Protein AF-A0A2S9FTD3-F1 (afdb_monomer_lite)

Foldseek 3Di:
DVVVVVVVVLCVVDVDPDDPLVSCCVPPNDPRSVVVVVVVVVVVVVVLLVVLVVVQCVVCVVVVPHFCFDQDPNDTDGPSSVVSSVVVD

Sequence (89 aa):
GLAALCYAEFASTVPVAGSAYTFSYATFGEFVAWIIGWDLILEFAVAAAVVAKGWSSYLGTVFGFAGGITEVFGQQVDWGALIIIAFVT

Radius of gyration: 18.8 Å; chains: 1; bounding box: 45×26×47 Å

Secondary structure (DSSP, 8-state):
-HHHHHHHHHHHHS-S---HHHHHHHHH-HHHHHHHHHHHHHHHHHHHHHHHHHHHHHHHHHHT---SEEEETTEEEEHHHHHHHHHH-

pLDDT: mean 83.6, std 7.82, range [58.44, 94.31]

Structure (mmCIF, N/CA/C/O backbone):
data_AF-A0A2S9FTD3-F1
#
_entry.id   AF-A0A2S9FTD3-F1
#
loop_
_atom_site.group_PDB
_atom_site.id
_atom_site.type_symbol
_atom_site.label_atom_id
_atom_site.label_alt_id
_atom_site.label_comp_id
_atom_site.label_asym_id
_atom_site.label_entity_id
_atom_site.label_seq_id
_atom_site.pdbx_PDB_ins_code
_atom_site.Cartn_x
_atom_site.Cartn_y
_atom_site.Cartn_z
_atom_site.occupancy
_atom_site.B_iso_or_equiv
_atom_site.auth_seq_id
_atom_site.auth_comp_id
_atom_site.auth_asym_id
_atom_site.auth_atom_id
_atom_site.pdbx_PDB_model_num
ATOM 1 N N . GLY A 1 1 ? 3.172 4.693 15.876 1.00 67.94 1 GLY A N 1
ATOM 2 C CA . GLY A 1 1 ? 3.213 4.363 17.314 1.00 67.94 1 GLY A CA 1
ATOM 3 C C . GLY A 1 1 ? 1.811 4.258 17.869 1.00 67.94 1 GLY A C 1
ATOM 4 O O . GLY A 1 1 ? 1.257 3.172 17.856 1.00 67.94 1 GLY A O 1
ATOM 5 N N . LEU A 1 2 ? 1.211 5.383 18.264 1.00 86.31 2 LEU A N 1
ATOM 6 C CA . LEU A 1 2 ? -0.134 5.412 18.855 1.00 86.31 2 LEU A CA 1
ATOM 7 C C . LEU A 1 2 ? -1.220 4.822 17.931 1.00 86.31 2 LEU A C 1
ATOM 9 O O . LEU A 1 2 ? -1.988 3.977 18.364 1.00 86.31 2 LEU A O 1
ATOM 13 N N . ALA A 1 3 ? -1.202 5.165 16.636 1.00 82.62 3 ALA A N 1
ATOM 14 C CA . ALA A 1 3 ? -2.139 4.613 15.650 1.00 82.62 3 ALA A CA 1
ATOM 15 C C . ALA A 1 3 ? -2.060 3.079 15.520 1.00 82.62 3 ALA A C 1
ATOM 17 O O . ALA A 1 3 ? -3.080 2.425 15.347 1.00 82.62 3 ALA A O 1
ATOM 18 N N . ALA A 1 4 ? -0.862 2.496 15.666 1.00 84.88 4 ALA A N 1
ATOM 19 C CA . ALA A 1 4 ? -0.684 1.045 15.630 1.00 84.88 4 ALA A CA 1
ATOM 20 C C . ALA A 1 4 ? -1.273 0.365 16.878 1.00 84.88 4 ALA A C 1
ATOM 22 O O . ALA A 1 4 ? -1.814 -0.730 16.773 1.00 84.88 4 ALA A O 1
ATOM 23 N N . LEU A 1 5 ? -1.217 1.028 18.041 1.00 87.50 5 LEU A N 1
ATOM 24 C CA . LEU A 1 5 ? -1.865 0.547 19.264 1.00 87.50 5 LEU A CA 1
ATOM 25 C C . LEU A 1 5 ? -3.395 0.603 19.142 1.00 87.50 5 LEU A C 1
ATOM 27 O O . LEU A 1 5 ? -4.052 -0.378 19.471 1.00 87.50 5 LEU A O 1
ATOM 31 N N . CYS A 1 6 ? -3.955 1.684 18.588 1.00 83.44 6 CYS A N 1
ATOM 32 C CA . CYS A 1 6 ? -5.394 1.772 18.306 1.00 83.44 6 CYS A CA 1
ATOM 33 C C . CYS A 1 6 ? -5.847 0.691 17.310 1.00 83.44 6 CYS A C 1
ATOM 35 O O . CYS A 1 6 ? -6.895 0.080 17.484 1.00 83.44 6 CYS A O 1
ATOM 37 N N . TYR A 1 7 ? -5.042 0.405 16.282 1.00 83.56 7 TYR A N 1
ATOM 38 C CA . TYR A 1 7 ? -5.344 -0.665 15.330 1.00 83.56 7 TYR A CA 1
ATOM 39 C C . TYR A 1 7 ? -5.302 -2.053 15.987 1.00 83.56 7 TYR A C 1
ATOM 41 O O . TYR A 1 7 ? -6.122 -2.909 15.668 1.00 83.56 7 TYR A O 1
ATOM 49 N N . ALA A 1 8 ? -4.382 -2.267 16.935 1.00 84.62 8 ALA A N 1
ATOM 50 C CA . ALA A 1 8 ? -4.310 -3.499 17.718 1.00 84.62 8 ALA A CA 1
ATOM 51 C C . ALA A 1 8 ? -5.526 -3.680 18.648 1.00 84.62 8 ALA A C 1
ATOM 53 O O . ALA A 1 8 ? -6.007 -4.800 18.805 1.00 84.62 8 ALA A O 1
ATOM 54 N N . GLU A 1 9 ? -6.050 -2.596 19.226 1.00 86.81 9 GLU A N 1
ATOM 55 C CA . GLU A 1 9 ? -7.279 -2.601 20.035 1.00 86.81 9 GLU A CA 1
ATOM 56 C C . GLU A 1 9 ? -8.523 -2.930 19.193 1.00 86.81 9 GLU A C 1
ATOM 58 O O . GLU A 1 9 ? -9.338 -3.776 19.570 1.00 86.81 9 GLU A O 1
ATOM 63 N N . PHE A 1 10 ? -8.658 -2.328 18.009 1.00 80.69 10 PHE A N 1
ATOM 64 C CA . PHE A 1 10 ? -9.769 -2.653 17.112 1.00 80.69 10 PHE A CA 1
ATOM 65 C C . PHE A 1 10 ? -9.673 -4.080 16.553 1.00 80.69 10 PHE A C 1
ATOM 67 O O . PHE A 1 10 ? -10.689 -4.773 16.482 1.00 80.69 10 PHE A O 1
ATOM 74 N N . ALA A 1 11 ? -8.465 -4.559 16.240 1.00 81.25 11 ALA A N 1
ATOM 75 C CA . ALA A 1 11 ? -8.241 -5.925 15.769 1.00 81.25 11 ALA A CA 1
ATOM 76 C C . ALA A 1 11 ? -8.547 -6.996 16.835 1.00 81.25 11 ALA A C 1
ATOM 78 O O . ALA A 1 11 ? -8.963 -8.097 16.482 1.00 81.25 11 ALA A O 1
ATOM 79 N N . SER A 1 12 ? -8.365 -6.698 18.128 1.00 80.94 12 SER A N 1
ATOM 80 C CA . SER A 1 12 ? -8.731 -7.626 19.210 1.0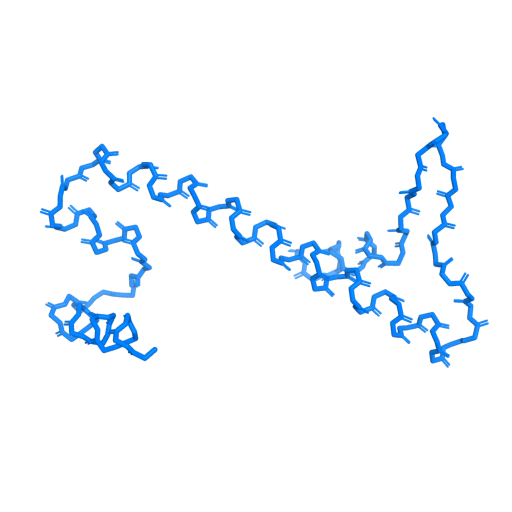0 80.94 12 SER A CA 1
ATOM 81 C C . SER A 1 12 ? -10.232 -7.616 19.525 1.00 80.94 12 SER A C 1
ATOM 83 O O . SER A 1 12 ? -10.772 -8.637 19.947 1.00 80.94 12 SER A O 1
ATOM 85 N N . THR A 1 13 ? -10.913 -6.490 19.292 1.00 79.25 13 THR A N 1
ATOM 86 C CA . THR A 1 13 ? -12.347 -6.317 19.583 1.00 79.25 13 THR A CA 1
ATOM 87 C C . THR A 1 13 ? -13.246 -6.874 18.474 1.00 79.25 13 THR A C 1
ATOM 89 O O . THR A 1 13 ? -14.358 -7.327 18.745 1.00 79.25 13 THR A O 1
ATOM 92 N N . VAL A 1 14 ? -12.778 -6.867 17.221 1.00 75.62 14 VAL A N 1
ATOM 93 C CA . VAL A 1 14 ? -13.564 -7.276 16.050 1.00 75.62 14 VAL A CA 1
ATOM 94 C C . VAL A 1 14 ? -12.893 -8.488 15.374 1.00 75.62 14 VAL A C 1
ATOM 96 O O . VAL A 1 14 ? -11.960 -8.298 14.595 1.00 75.62 14 VAL A O 1
ATOM 99 N N . PRO A 1 15 ? -13.340 -9.741 15.626 1.00 67.69 15 PRO A N 1
ATOM 100 C CA . PRO A 1 15 ? -12.658 -10.967 15.188 1.00 67.69 15 PRO A CA 1
ATOM 101 C C . PRO A 1 15 ? -12.959 -11.322 13.721 1.00 67.69 15 PRO A C 1
ATOM 103 O O . PRO A 1 15 ? -13.293 -12.457 13.383 1.00 67.69 15 PRO A O 1
ATOM 106 N N . VAL A 1 16 ? -12.864 -10.338 12.834 1.00 70.62 16 VAL A N 1
ATOM 107 C CA . VAL A 1 16 ? -12.922 -10.511 11.380 1.00 70.62 16 VAL A CA 1
ATOM 108 C C . VAL A 1 16 ? -11.665 -9.912 10.778 1.00 70.62 16 VAL A C 1
ATOM 110 O O . VAL A 1 16 ? -11.185 -8.877 11.234 1.00 70.62 16 VAL A O 1
ATOM 113 N N . ALA A 1 17 ? -11.136 -10.556 9.736 1.00 64.00 17 ALA A N 1
ATOM 114 C CA . ALA A 1 17 ? -10.067 -9.981 8.931 1.00 64.00 17 ALA A CA 1
ATOM 115 C C . ALA A 1 17 ? -10.581 -8.675 8.304 1.00 64.00 17 ALA A C 1
ATOM 117 O O . ALA A 1 17 ? -11.330 -8.690 7.328 1.00 64.00 17 ALA A O 1
ATOM 118 N N . GLY A 1 18 ? -10.244 -7.551 8.932 1.00 65.06 18 GLY A N 1
ATOM 119 C CA . GLY A 1 18 ? -10.759 -6.232 8.599 1.00 65.06 18 GLY A CA 1
ATOM 120 C C . GLY A 1 18 ? -9.631 -5.232 8.395 1.00 65.06 18 GLY A C 1
ATOM 121 O O . GLY A 1 18 ? -8.658 -5.209 9.147 1.00 65.06 18 GLY A O 1
ATOM 122 N N . SER A 1 19 ? -9.773 -4.403 7.363 1.00 78.00 19 SER A N 1
ATOM 123 C CA . SER A 1 19 ? -8.978 -3.184 7.192 1.00 78.00 19 SER A CA 1
ATOM 124 C C . SER A 1 19 ? -9.700 -1.998 7.856 1.00 78.00 19 SER A C 1
ATOM 126 O O . SER A 1 19 ? -10.788 -2.176 8.413 1.00 78.00 19 SER A O 1
ATOM 128 N N . ALA A 1 20 ? -9.152 -0.782 7.769 1.00 82.81 20 ALA A N 1
ATOM 129 C CA . ALA A 1 20 ? -9.735 0.419 8.372 1.00 82.81 20 ALA A CA 1
ATOM 130 C C . ALA A 1 20 ? -11.208 0.616 7.962 1.00 82.81 20 ALA A C 1
ATOM 132 O O . ALA A 1 20 ? -12.028 0.990 8.794 1.00 82.81 20 ALA A O 1
ATOM 133 N N . TYR A 1 21 ? -11.571 0.234 6.730 1.00 85.12 21 TYR A N 1
ATOM 134 C CA . TYR A 1 21 ? -12.956 0.177 6.249 1.00 85.12 21 TYR A CA 1
ATOM 135 C C . TYR A 1 21 ? -13.894 -0.610 7.181 1.00 85.12 21 TYR A C 1
ATOM 137 O O . TYR A 1 21 ? -14.941 -0.108 7.584 1.00 85.12 21 TYR A O 1
ATOM 145 N N . THR A 1 22 ? -13.521 -1.837 7.551 1.00 84.25 22 THR A N 1
ATOM 146 C CA . THR A 1 22 ? -14.364 -2.734 8.355 1.00 84.25 22 THR A CA 1
ATOM 147 C C . THR A 1 22 ? -14.531 -2.205 9.779 1.00 84.25 22 THR A C 1
ATOM 149 O O . THR A 1 22 ? -15.623 -2.281 10.342 1.00 84.25 22 THR A O 1
ATOM 152 N N . PHE A 1 23 ? -13.480 -1.613 10.352 1.00 85.38 23 PHE A N 1
ATOM 153 C CA . PHE A 1 23 ? -13.537 -1.009 11.687 1.00 85.38 23 PHE A CA 1
ATOM 154 C C . PHE A 1 23 ? -14.378 0.273 11.704 1.00 85.38 23 PHE A C 1
ATOM 156 O O . PHE A 1 23 ? -15.198 0.470 12.606 1.00 85.38 23 PHE A O 1
ATOM 163 N N . SER A 1 24 ? -14.242 1.116 10.677 1.00 84.12 24 SER A N 1
ATOM 164 C CA . SER A 1 24 ? -15.070 2.311 10.504 1.00 84.12 24 SER A CA 1
ATOM 165 C C . SER A 1 24 ? -16.535 1.960 10.253 1.00 84.12 24 SER A C 1
ATOM 167 O O . SER A 1 24 ? -17.407 2.635 10.793 1.00 84.12 24 SER A O 1
ATOM 169 N N . TYR A 1 25 ? -16.821 0.879 9.522 1.00 86.19 25 TYR A N 1
ATOM 170 C CA . TYR A 1 25 ? -18.188 0.396 9.311 1.00 86.19 25 TYR A CA 1
ATOM 171 C C . TYR A 1 25 ? -18.843 -0.044 10.621 1.00 86.19 25 TYR A C 1
ATOM 173 O O . TYR A 1 25 ? -19.973 0.349 10.906 1.00 86.19 25 TYR A O 1
ATOM 181 N N . ALA A 1 26 ? -18.115 -0.796 11.449 1.00 84.69 26 ALA A N 1
ATOM 182 C CA . ALA A 1 26 ? -18.608 -1.259 12.744 1.00 84.69 26 ALA A CA 1
ATOM 183 C C . ALA A 1 26 ? -18.869 -0.115 13.746 1.00 84.69 26 ALA A C 1
ATOM 185 O O . ALA A 1 26 ? -19.742 -0.249 14.599 1.00 84.69 26 ALA A O 1
ATOM 186 N N . THR A 1 27 ? -18.133 0.999 13.644 1.00 83.88 27 THR A N 1
ATOM 187 C CA . THR A 1 27 ? -18.164 2.086 14.645 1.00 83.88 27 THR A CA 1
ATOM 188 C C . THR A 1 27 ? -19.005 3.291 14.211 1.00 83.88 27 THR A C 1
ATOM 190 O O . THR A 1 27 ? -19.730 3.862 15.022 1.00 83.88 27 THR A O 1
ATOM 193 N N . PHE A 1 28 ? -18.913 3.695 12.940 1.00 85.12 28 PHE A N 1
ATOM 194 C CA . PHE A 1 28 ? -19.481 4.946 12.414 1.00 85.12 28 PHE A CA 1
ATOM 195 C C . PHE A 1 28 ? -20.544 4.741 11.324 1.00 85.12 28 PHE A C 1
ATOM 197 O O . PHE A 1 28 ? -21.193 5.705 10.915 1.00 85.12 28 PHE A O 1
ATOM 204 N N . GLY A 1 29 ? -20.746 3.506 10.860 1.00 88.19 29 GLY A N 1
ATOM 205 C CA . GLY A 1 29 ? -21.719 3.169 9.823 1.00 88.19 29 GLY A CA 1
ATOM 206 C C . GLY A 1 29 ? -21.219 3.370 8.387 1.00 88.19 29 GLY A C 1
ATOM 207 O O . GLY A 1 29 ? -20.065 3.718 8.128 1.00 88.19 29 GLY A O 1
ATOM 208 N N . GLU A 1 30 ? -22.118 3.118 7.434 1.00 88.50 30 GLU A N 1
ATOM 209 C CA . GLU A 1 30 ? -21.798 2.934 6.013 1.00 88.50 30 GLU A CA 1
ATOM 210 C C . GLU A 1 30 ? -21.198 4.172 5.339 1.00 88.50 30 GLU A C 1
ATOM 212 O O . GLU A 1 30 ? -20.227 4.048 4.602 1.00 88.50 30 GLU A O 1
ATOM 217 N N . PHE A 1 31 ? -21.721 5.371 5.612 1.00 89.44 31 PHE A N 1
ATOM 218 C CA . PHE A 1 31 ? -21.273 6.588 4.925 1.00 89.44 31 PHE A CA 1
ATOM 219 C C . PHE A 1 31 ? -19.798 6.910 5.204 1.00 89.44 31 PHE A C 1
ATOM 221 O O . PHE A 1 31 ? -19.032 7.189 4.283 1.00 89.44 31 PHE A O 1
ATOM 228 N N . VAL A 1 32 ? -19.383 6.829 6.472 1.00 88.19 32 VAL A N 1
ATOM 229 C CA . VAL A 1 32 ? -17.986 7.065 6.860 1.00 88.19 32 VAL A CA 1
ATOM 230 C C . VAL A 1 32 ? -17.099 5.940 6.337 1.00 88.19 32 VAL A C 1
ATOM 232 O O . VAL A 1 32 ? -16.048 6.215 5.765 1.00 88.19 32 VAL A O 1
ATOM 235 N N . ALA A 1 33 ? -17.534 4.682 6.466 1.00 88.56 33 ALA A N 1
ATOM 236 C CA . ALA A 1 33 ? -16.790 3.543 5.938 1.00 88.56 33 ALA A CA 1
ATOM 237 C C . ALA A 1 33 ? -16.564 3.652 4.425 1.00 88.56 33 ALA A C 1
ATOM 239 O O . ALA A 1 33 ? -15.457 3.419 3.957 1.00 88.56 33 ALA A O 1
ATOM 240 N N . TRP A 1 34 ? -17.572 4.074 3.664 1.00 90.75 34 TRP A N 1
ATOM 241 C CA . TRP A 1 34 ? -17.486 4.249 2.217 1.00 90.75 34 TRP A CA 1
ATOM 242 C C . TRP A 1 34 ? -16.427 5.280 1.808 1.00 90.75 34 TRP A C 1
ATOM 244 O O . TRP A 1 34 ? -15.639 5.010 0.903 1.00 90.75 34 TRP A O 1
ATOM 254 N N . ILE A 1 35 ? -16.342 6.416 2.512 1.00 93.62 35 ILE A N 1
ATOM 255 C CA . ILE A 1 35 ? -15.297 7.428 2.275 1.00 93.62 35 ILE A CA 1
ATOM 256 C C . ILE A 1 35 ? -13.903 6.832 2.523 1.00 93.62 35 ILE A C 1
ATOM 258 O O . ILE A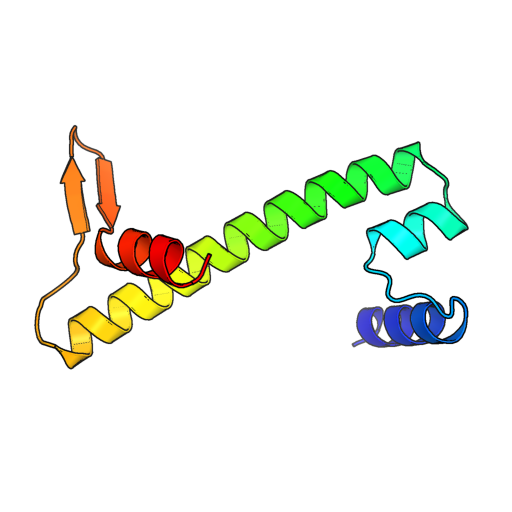 1 35 ? -13.020 6.972 1.679 1.00 93.62 35 ILE A O 1
ATOM 262 N N . ILE A 1 36 ? -13.720 6.117 3.639 1.00 92.00 36 ILE A N 1
ATOM 263 C CA . ILE A 1 36 ? -12.448 5.448 3.969 1.00 92.00 36 ILE A CA 1
ATOM 264 C C . ILE A 1 36 ? -12.120 4.333 2.966 1.00 92.00 36 ILE A C 1
ATOM 266 O O . ILE A 1 36 ? -10.958 4.098 2.655 1.00 92.00 36 ILE A O 1
ATOM 270 N N . GLY A 1 37 ? -13.129 3.656 2.417 1.00 91.62 37 GLY A N 1
ATOM 271 C CA . GLY A 1 37 ? -12.944 2.651 1.372 1.00 91.62 37 GLY A CA 1
ATOM 272 C C . GLY A 1 37 ? -12.310 3.239 0.112 1.00 91.62 37 GLY A C 1
ATOM 273 O O . GLY A 1 37 ? -11.355 2.669 -0.414 1.00 91.62 37 GLY A O 1
ATOM 274 N N . TRP A 1 38 ? -12.794 4.397 -0.342 1.00 93.62 38 TRP A N 1
ATOM 275 C CA . TRP A 1 38 ? -12.197 5.100 -1.482 1.00 93.62 38 TRP A CA 1
ATOM 276 C C . TRP A 1 38 ? -10.785 5.604 -1.195 1.00 93.62 38 TRP A C 1
ATOM 278 O O . TRP A 1 38 ? -9.919 5.483 -2.061 1.00 93.62 38 TRP A O 1
ATOM 288 N N . ASP A 1 39 ? -10.546 6.119 0.009 1.00 93.44 39 ASP A N 1
ATOM 289 C CA . ASP A 1 39 ? -9.216 6.543 0.452 1.00 93.44 39 ASP A CA 1
ATOM 290 C C . ASP A 1 39 ? -8.215 5.376 0.427 1.00 93.44 39 ASP A C 1
ATOM 292 O O . ASP A 1 39 ? -7.174 5.474 -0.219 1.00 93.44 39 ASP A O 1
ATOM 296 N N . LEU A 1 40 ? -8.582 4.218 0.991 1.00 92.62 40 LEU A N 1
ATOM 297 C CA . LEU A 1 40 ? -7.746 3.015 0.963 1.00 92.62 40 LEU A CA 1
ATOM 298 C C . LEU A 1 40 ? -7.439 2.551 -0.465 1.00 92.62 40 LEU A C 1
ATOM 300 O O . LEU A 1 40 ? -6.301 2.192 -0.757 1.00 92.62 40 LEU A O 1
ATOM 304 N N . ILE A 1 41 ? -8.426 2.555 -1.369 1.00 93.06 41 ILE A N 1
ATOM 305 C CA . ILE A 1 41 ? -8.202 2.168 -2.772 1.00 93.06 41 ILE A CA 1
ATOM 306 C C . ILE A 1 41 ? -7.157 3.085 -3.421 1.00 93.06 41 ILE A C 1
ATOM 308 O O . ILE A 1 41 ? -6.253 2.594 -4.101 1.00 93.06 41 ILE A O 1
ATOM 312 N N . LEU A 1 42 ? -7.254 4.398 -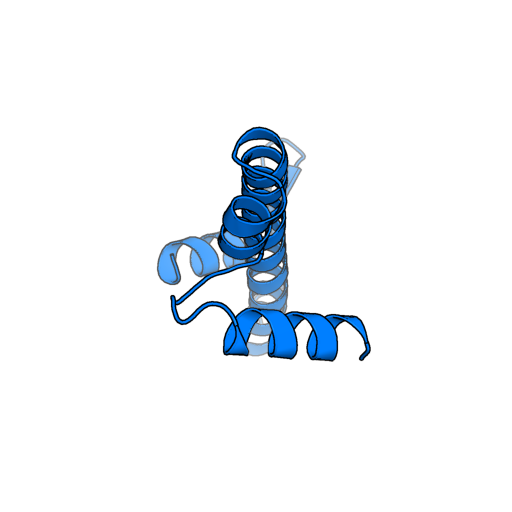3.200 1.00 94.31 4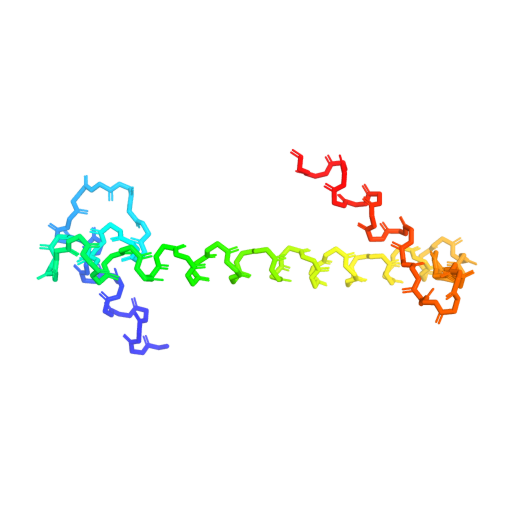2 LEU A N 1
ATOM 313 C CA . LEU A 1 42 ? -6.290 5.366 -3.725 1.00 94.31 42 LEU A CA 1
ATOM 314 C C . LEU A 1 42 ? -4.910 5.192 -3.087 1.00 94.31 42 LEU A C 1
ATOM 316 O O . LEU A 1 42 ? -3.906 5.197 -3.801 1.00 94.31 42 LEU A O 1
ATOM 320 N N . GLU A 1 43 ? -4.851 4.987 -1.773 1.00 94.00 43 GLU A N 1
ATOM 321 C CA . GLU A 1 43 ? -3.604 4.764 -1.047 1.00 94.00 43 GLU A CA 1
ATOM 322 C C . GLU A 1 43 ? -2.877 3.513 -1.559 1.00 94.00 43 GLU A C 1
A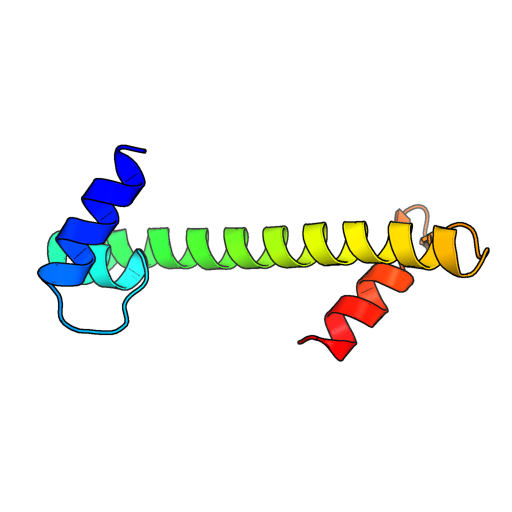TOM 324 O O . GLU A 1 43 ? -1.698 3.590 -1.913 1.00 94.00 43 GLU A O 1
ATOM 329 N N . PHE A 1 44 ? -3.578 2.382 -1.701 1.00 91.69 44 PHE A N 1
ATOM 330 C CA . PHE A 1 44 ? -2.993 1.155 -2.245 1.00 91.69 44 PHE A CA 1
ATOM 331 C C . PHE A 1 44 ? -2.578 1.304 -3.713 1.00 91.69 44 PHE A C 1
ATOM 333 O O . PHE A 1 44 ? -1.509 0.818 -4.088 1.00 91.69 44 PHE A O 1
ATOM 340 N N . ALA A 1 45 ? -3.368 1.999 -4.539 1.00 92.44 45 ALA A N 1
ATOM 341 C CA . ALA A 1 45 ? -3.029 2.235 -5.942 1.00 92.44 45 ALA A CA 1
ATOM 342 C C . ALA A 1 45 ? -1.744 3.068 -6.089 1.00 92.44 45 ALA A C 1
ATOM 344 O O . ALA A 1 45 ? -0.851 2.715 -6.866 1.00 92.44 45 ALA A O 1
ATOM 345 N N . VAL A 1 46 ? -1.612 4.147 -5.312 1.00 93.81 46 VAL A N 1
ATOM 346 C CA . VAL A 1 46 ? -0.412 4.996 -5.323 1.00 93.81 46 VAL A CA 1
ATOM 347 C C . VAL A 1 46 ? 0.783 4.254 -4.729 1.00 93.81 46 VAL A C 1
ATOM 349 O O . VAL A 1 46 ? 1.868 4.294 -5.311 1.00 93.81 46 VAL A O 1
ATOM 352 N N . ALA A 1 47 ? 0.603 3.534 -3.619 1.00 93.06 47 ALA A N 1
ATOM 353 C CA . ALA A 1 47 ? 1.666 2.742 -3.007 1.00 93.06 47 ALA A CA 1
ATOM 354 C C . ALA A 1 47 ? 2.221 1.693 -3.984 1.00 93.06 47 ALA A C 1
ATOM 356 O O . ALA A 1 47 ? 3.438 1.605 -4.159 1.00 93.06 47 ALA A O 1
ATOM 357 N N . ALA A 1 48 ? 1.350 0.958 -4.683 1.00 92.56 48 ALA A N 1
ATOM 358 C CA . ALA A 1 48 ? 1.755 -0.012 -5.697 1.00 92.56 48 ALA A CA 1
ATOM 359 C C . ALA A 1 48 ? 2.535 0.647 -6.848 1.00 92.56 48 ALA A C 1
ATOM 361 O O . ALA A 1 48 ? 3.604 0.161 -7.226 1.00 92.56 48 ALA A O 1
ATOM 362 N N . ALA A 1 49 ? 2.061 1.790 -7.358 1.00 90.62 49 ALA A N 1
ATOM 363 C CA . ALA A 1 49 ? 2.739 2.526 -8.425 1.00 90.62 49 ALA A CA 1
ATOM 364 C C . ALA A 1 49 ? 4.136 3.023 -8.006 1.00 90.62 49 ALA A C 1
ATOM 366 O O . ALA A 1 49 ? 5.103 2.890 -8.761 1.00 90.62 49 ALA A O 1
ATOM 367 N N . VAL A 1 50 ? 4.270 3.563 -6.790 1.00 91.88 50 VAL A N 1
ATOM 368 C CA . VAL A 1 50 ? 5.552 4.056 -6.261 1.00 91.88 50 VAL A CA 1
ATOM 369 C C . VAL A 1 50 ? 6.536 2.907 -6.038 1.00 91.88 50 VAL A C 1
ATOM 371 O O . VAL A 1 50 ? 7.708 3.034 -6.400 1.00 91.88 50 VAL A O 1
ATOM 374 N N . VAL A 1 51 ? 6.074 1.775 -5.500 1.00 92.88 51 VAL A N 1
ATOM 375 C CA . VAL A 1 51 ? 6.907 0.578 -5.310 1.00 92.88 51 VAL A CA 1
ATOM 376 C C . VAL A 1 51 ? 7.394 0.045 -6.657 1.00 92.88 51 VAL A C 1
ATOM 378 O O . VAL A 1 51 ? 8.593 -0.186 -6.816 1.00 92.88 51 VAL A O 1
ATOM 381 N N . ALA A 1 52 ? 6.511 -0.078 -7.651 1.00 90.19 52 ALA A N 1
ATOM 382 C CA . ALA A 1 52 ? 6.885 -0.524 -8.992 1.00 90.19 52 ALA A CA 1
ATOM 383 C C . ALA A 1 52 ? 7.914 0.407 -9.654 1.00 90.19 52 ALA A C 1
ATOM 385 O O . ALA A 1 52 ? 8.899 -0.066 -10.221 1.00 90.19 52 ALA A O 1
ATOM 386 N N . LYS A 1 53 ? 7.746 1.728 -9.520 1.00 88.19 53 LYS A N 1
ATOM 387 C CA . LYS A 1 53 ? 8.726 2.718 -9.994 1.00 88.19 53 LYS A CA 1
ATOM 388 C C . LYS A 1 53 ? 10.083 2.562 -9.300 1.00 88.19 53 LYS A C 1
ATOM 390 O O . LYS A 1 53 ? 11.125 2.616 -9.953 1.00 88.19 53 LYS A O 1
ATOM 395 N N . GLY A 1 54 ? 10.083 2.353 -7.982 1.00 89.00 54 GLY A N 1
ATOM 396 C CA . GLY A 1 54 ? 11.302 2.100 -7.212 1.00 89.00 54 GLY A CA 1
ATOM 397 C C . GLY A 1 54 ? 12.061 0.888 -7.750 1.00 89.00 54 GLY A C 1
ATOM 398 O O . GLY A 1 54 ? 13.246 0.989 -8.066 1.00 89.00 54 GLY A O 1
ATOM 399 N N . TRP A 1 55 ? 11.361 -0.230 -7.944 1.00 88.12 55 TRP A N 1
ATOM 400 C CA . TRP A 1 55 ? 11.936 -1.451 -8.509 1.00 88.12 55 TRP A CA 1
ATOM 401 C C . TRP A 1 55 ? 12.406 -1.291 -9.958 1.00 88.12 55 TRP A C 1
ATOM 403 O O . TRP A 1 55 ? 13.479 -1.793 -10.287 1.00 88.12 55 TRP A O 1
ATOM 413 N N . SER A 1 56 ? 11.677 -0.552 -10.799 1.00 85.69 56 SER A N 1
ATOM 414 C CA . SER A 1 56 ? 12.090 -0.253 -12.180 1.00 85.69 56 SER A CA 1
ATOM 415 C C . SER A 1 56 ? 13.477 0.400 -12.228 1.00 85.69 56 SER A C 1
ATOM 417 O O . SER A 1 56 ? 14.359 -0.035 -12.972 1.00 85.69 56 SER A O 1
ATOM 419 N N . SER A 1 57 ? 13.714 1.380 -11.351 1.00 83.94 57 SER A N 1
ATOM 420 C CA . SER A 1 57 ? 15.010 2.058 -11.222 1.00 83.94 57 SER A CA 1
ATOM 421 C C . SER A 1 57 ? 16.137 1.106 -10.788 1.00 83.94 57 SER A C 1
ATOM 423 O O . SER A 1 57 ? 17.235 1.117 -11.359 1.00 83.94 57 SER A O 1
ATOM 425 N N . TYR A 1 58 ? 15.865 0.228 -9.814 1.00 86.44 58 TYR A N 1
ATOM 426 C CA . TYR A 1 58 ? 16.839 -0.772 -9.365 1.00 86.44 58 TYR A CA 1
ATOM 427 C C . TYR A 1 58 ? 17.186 -1.772 -10.469 1.00 86.44 58 TYR A C 1
ATOM 429 O O . TYR A 1 58 ? 18.367 -2.040 -10.693 1.00 86.44 58 TYR A O 1
ATOM 437 N N . LEU A 1 59 ? 16.190 -2.286 -11.194 1.00 82.62 59 LEU A N 1
ATOM 438 C CA . LEU A 1 59 ? 16.416 -3.203 -12.313 1.00 82.62 59 LEU A CA 1
ATOM 439 C C . LEU A 1 59 ? 17.242 -2.539 -13.419 1.00 82.62 59 LEU A C 1
ATOM 441 O O . LEU A 1 59 ? 18.201 -3.141 -13.900 1.00 82.62 59 LEU A O 1
ATOM 445 N N . GLY A 1 60 ? 16.941 -1.286 -13.771 1.00 82.12 60 GLY A N 1
ATOM 446 C CA . GLY A 1 60 ? 17.737 -0.536 -14.746 1.00 82.12 60 GLY A CA 1
ATOM 447 C C . GLY A 1 60 ? 19.208 -0.401 -14.335 1.00 82.12 60 GLY A C 1
ATOM 448 O O . GLY A 1 60 ? 20.106 -0.569 -15.160 1.00 82.12 60 GLY A O 1
ATOM 449 N N . THR A 1 61 ? 19.466 -0.193 -13.041 1.00 82.25 61 THR A N 1
ATOM 450 C CA . THR A 1 61 ? 20.831 -0.131 -12.490 1.00 82.25 61 THR A CA 1
ATOM 451 C C . THR A 1 61 ? 21.544 -1.485 -12.556 1.00 82.25 61 THR A C 1
ATOM 453 O O . THR A 1 61 ? 22.707 -1.546 -12.950 1.00 82.25 61 THR A O 1
ATOM 456 N N . VAL A 1 62 ? 20.861 -2.577 -12.198 1.00 82.50 62 VAL A N 1
ATOM 457 C CA . VAL A 1 62 ? 21.440 -3.935 -12.168 1.00 82.50 62 VAL A CA 1
ATOM 458 C C . VAL A 1 62 ? 21.759 -4.453 -13.570 1.00 82.50 62 VAL A C 1
ATOM 460 O O . VAL A 1 62 ? 22.810 -5.055 -13.778 1.00 82.50 62 VAL A O 1
ATOM 463 N N . PHE A 1 63 ? 20.870 -4.218 -14.535 1.00 79.62 63 PHE A N 1
ATOM 464 C CA . PHE A 1 63 ? 21.008 -4.736 -15.899 1.00 79.62 63 PHE A CA 1
ATOM 465 C C . PHE A 1 63 ? 21.713 -3.768 -16.860 1.00 79.62 63 PHE A C 1
ATOM 467 O O . PHE A 1 63 ? 21.900 -4.098 -18.029 1.00 79.62 63 PHE A O 1
ATOM 474 N N . GLY A 1 64 ? 22.123 -2.584 -16.389 1.00 72.06 64 GLY A N 1
ATOM 475 C CA . GLY A 1 64 ? 22.851 -1.598 -17.195 1.00 72.06 64 GLY A CA 1
ATOM 476 C C . GLY A 1 64 ? 22.023 -0.949 -18.312 1.00 72.06 64 GLY A C 1
ATOM 477 O O . GLY A 1 64 ? 22.587 -0.292 -19.185 1.00 72.06 64 GLY A O 1
ATOM 478 N N . PHE A 1 65 ? 20.697 -1.112 -18.294 1.00 68.25 65 PHE A N 1
ATOM 479 C CA . PHE A 1 65 ? 19.774 -0.418 -19.188 1.00 68.25 65 PHE A CA 1
ATOM 480 C C . PHE A 1 65 ? 19.211 0.785 -18.430 1.00 68.25 65 PHE A C 1
ATOM 482 O O . PHE A 1 65 ? 18.354 0.641 -17.558 1.00 68.25 65 PHE A O 1
ATOM 489 N N . ALA A 1 66 ? 19.753 1.971 -18.705 1.00 58.44 66 ALA A N 1
ATOM 490 C CA . ALA A 1 66 ? 19.369 3.209 -18.040 1.00 58.44 66 ALA A CA 1
ATOM 491 C C . ALA A 1 66 ? 17.892 3.534 -18.312 1.00 58.44 66 ALA A C 1
ATOM 493 O O . ALA A 1 66 ? 17.584 4.126 -19.335 1.00 58.44 66 ALA A O 1
ATOM 494 N N . GLY A 1 67 ? 17.013 3.140 -17.385 1.00 62.16 67 GLY A N 1
ATOM 495 C CA . GLY A 1 67 ? 15.613 3.549 -17.295 1.00 62.16 67 GLY A CA 1
ATOM 496 C C . GLY A 1 67 ? 14.770 3.169 -18.510 1.00 62.16 67 GLY A C 1
ATOM 497 O O . GLY A 1 67 ? 14.883 3.768 -19.571 1.00 62.16 67 GLY A O 1
ATOM 498 N N . GLY A 1 68 ? 13.801 2.269 -18.335 1.00 66.62 68 GLY A N 1
ATOM 499 C CA . GLY A 1 68 ? 12.721 2.056 -19.309 1.00 66.62 68 GLY A CA 1
ATOM 500 C C . GLY A 1 68 ? 11.802 3.275 -19.492 1.00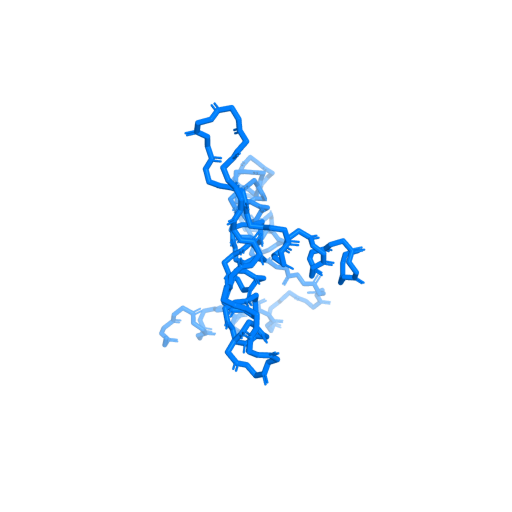 66.62 68 GLY A C 1
ATOM 501 O O . GLY A 1 68 ? 10.636 3.104 -19.817 1.00 66.62 68 GLY A O 1
ATOM 502 N N . ILE A 1 69 ? 12.284 4.491 -19.236 1.00 72.69 69 ILE A N 1
ATOM 503 C CA . ILE A 1 69 ? 11.554 5.742 -19.348 1.00 72.69 69 ILE A CA 1
ATOM 504 C C . ILE A 1 69 ? 11.668 6.204 -20.797 1.00 72.69 69 ILE A C 1
ATOM 506 O O . ILE A 1 69 ? 12.733 6.624 -21.243 1.00 72.69 69 ILE A O 1
ATOM 510 N N . THR A 1 70 ? 10.570 6.126 -21.540 1.00 76.94 70 THR A N 1
ATOM 511 C CA . THR A 1 70 ? 10.490 6.671 -22.899 1.00 76.94 70 THR A CA 1
ATOM 512 C C . THR A 1 70 ? 9.492 7.810 -22.933 1.00 76.94 70 THR A C 1
ATOM 514 O O . THR A 1 70 ? 8.425 7.724 -22.322 1.00 76.94 70 THR A O 1
ATOM 517 N N . GLU A 1 71 ? 9.801 8.849 -23.694 1.00 78.94 71 GLU A N 1
ATOM 518 C CA . GLU A 1 71 ? 8.860 9.934 -23.934 1.00 78.94 71 GLU A CA 1
ATOM 519 C C . GLU A 1 71 ? 7.852 9.519 -25.005 1.00 78.94 71 GLU A C 1
ATOM 521 O O . GLU A 1 71 ? 8.208 9.249 -26.153 1.00 78.94 71 GLU A O 1
ATOM 526 N N . VAL A 1 72 ? 6.576 9.469 -24.631 1.00 78.69 72 VAL A N 1
ATOM 527 C CA . VAL A 1 72 ? 5.470 9.174 -25.544 1.00 78.69 72 VAL A CA 1
ATOM 528 C C . VAL A 1 72 ? 4.507 10.354 -25.480 1.00 78.69 72 VAL A C 1
ATOM 530 O O . VAL A 1 72 ? 4.017 10.708 -24.412 1.00 78.69 72 VAL A O 1
ATOM 533 N N . PHE A 1 73 ? 4.288 11.023 -26.617 1.00 78.50 73 PHE A N 1
ATOM 534 C CA . PHE A 1 73 ? 3.458 12.237 -26.721 1.00 78.50 73 PHE A CA 1
ATOM 535 C C . PHE A 1 73 ? 3.833 13.364 -25.730 1.00 78.50 73 PHE A C 1
ATOM 537 O O . PHE A 1 73 ? 2.969 14.107 -25.267 1.00 78.50 73 PHE A O 1
ATOM 544 N N . GLY A 1 74 ? 5.123 13.499 -25.394 1.00 79.56 74 GLY A N 1
ATOM 545 C CA . GLY A 1 74 ? 5.624 14.511 -24.451 1.00 79.56 74 GLY A CA 1
ATOM 546 C C . GLY A 1 74 ? 5.433 14.164 -22.969 1.00 79.56 74 GLY A C 1
ATOM 547 O O . GLY A 1 74 ? 5.690 15.008 -22.116 1.00 79.56 74 GLY A O 1
ATOM 548 N N . GLN A 1 75 ? 4.991 12.942 -22.651 1.00 81.31 75 GLN A N 1
ATOM 549 C CA . GLN A 1 75 ? 4.889 12.424 -21.286 1.00 81.31 75 GLN A CA 1
ATOM 550 C C . GLN A 1 75 ? 5.959 11.354 -21.043 1.00 81.31 75 GLN A C 1
ATOM 552 O O . GLN A 1 75 ? 6.200 10.499 -21.897 1.00 81.31 75 GLN A O 1
ATOM 557 N N . GLN A 1 76 ? 6.602 11.392 -19.875 1.00 81.50 76 GLN A N 1
ATOM 558 C CA . GLN A 1 76 ? 7.597 10.397 -19.467 1.00 81.50 76 GLN A CA 1
ATOM 559 C C . GLN A 1 76 ? 6.887 9.122 -18.999 1.00 81.50 76 GLN A C 1
ATOM 561 O O . GLN A 1 76 ? 6.238 9.121 -17.953 1.00 81.50 76 GLN A O 1
ATOM 566 N N . VAL A 1 77 ? 7.004 8.040 -19.769 1.00 81.25 77 VAL A N 1
ATOM 567 C CA . VAL A 1 77 ? 6.379 6.744 -19.466 1.00 81.25 77 VAL A CA 1
ATOM 568 C C . VAL A 1 77 ? 7.450 5.736 -19.069 1.00 81.25 77 VAL A C 1
ATOM 570 O O . VAL A 1 77 ? 8.341 5.446 -19.862 1.00 81.25 77 VAL A O 1
ATOM 573 N N . ASP A 1 78 ? 7.349 5.189 -17.856 1.00 85.81 78 ASP A N 1
ATOM 574 C CA . ASP A 1 78 ? 8.248 4.154 -17.332 1.00 85.81 78 ASP A CA 1
ATOM 575 C C . ASP A 1 78 ? 7.729 2.748 -17.679 1.00 85.81 78 ASP A C 1
ATOM 577 O O . ASP A 1 78 ? 6.873 2.184 -16.994 1.00 85.81 78 ASP A O 1
ATOM 581 N N . TRP A 1 79 ? 8.260 2.166 -18.752 1.00 81.31 79 TRP A N 1
ATOM 582 C CA . TRP A 1 79 ? 7.939 0.811 -19.199 1.00 81.31 79 TRP A CA 1
ATOM 583 C C . TRP A 1 79 ? 8.365 -0.271 -18.212 1.00 81.31 79 TRP A C 1
ATOM 585 O O . TRP A 1 79 ? 7.694 -1.297 -18.119 1.00 81.31 79 TRP A O 1
ATOM 595 N N . GLY A 1 80 ? 9.451 -0.059 -17.465 1.00 83.00 80 GLY A N 1
ATOM 596 C CA . GLY A 1 80 ? 9.897 -1.022 -16.461 1.00 83.00 80 GLY A CA 1
ATOM 597 C C . GLY A 1 80 ? 8.884 -1.128 -15.324 1.00 83.00 80 GLY A C 1
ATOM 598 O O . GLY A 1 80 ? 8.504 -2.231 -14.936 1.00 83.00 80 GLY A O 1
ATOM 599 N N . ALA A 1 81 ? 8.359 0.009 -14.864 1.00 85.81 81 ALA A N 1
ATOM 600 C CA . ALA A 1 81 ? 7.310 0.050 -13.852 1.00 85.81 81 ALA A CA 1
ATOM 601 C C . ALA A 1 81 ? 6.007 -0.591 -14.356 1.00 85.81 81 ALA A C 1
ATOM 603 O O . ALA A 1 81 ? 5.383 -1.354 -13.621 1.00 85.81 81 ALA A O 1
ATOM 604 N N . LEU A 1 82 ? 5.618 -0.344 -15.613 1.00 86.06 82 LEU A N 1
ATOM 605 C CA . LEU A 1 82 ? 4.422 -0.954 -16.209 1.00 86.06 82 LEU A CA 1
ATOM 606 C C . LEU A 1 82 ? 4.522 -2.481 -16.303 1.00 86.06 82 LEU A C 1
ATOM 608 O O . LEU A 1 82 ? 3.561 -3.171 -15.971 1.00 86.06 82 LEU A O 1
ATOM 612 N N . ILE A 1 83 ? 5.680 -3.012 -16.705 1.00 84.56 83 ILE A N 1
ATOM 613 C CA . ILE A 1 83 ? 5.920 -4.463 -16.743 1.00 84.56 83 ILE A CA 1
ATOM 614 C C . ILE A 1 83 ? 5.839 -5.057 -15.334 1.00 84.56 83 ILE A C 1
ATOM 616 O O . ILE A 1 83 ? 5.213 -6.099 -15.151 1.00 84.56 83 ILE A O 1
ATOM 620 N N . ILE A 1 84 ? 6.431 -4.392 -14.336 1.00 86.88 84 ILE A N 1
ATOM 621 C CA . ILE A 1 84 ? 6.373 -4.848 -12.941 1.00 86.88 84 ILE A CA 1
ATOM 622 C C . ILE A 1 84 ? 4.921 -4.910 -12.459 1.00 86.88 84 ILE A C 1
ATOM 624 O O . ILE A 1 84 ? 4.513 -5.928 -11.907 1.00 86.88 84 ILE A O 1
ATOM 628 N N . ILE A 1 85 ? 4.129 -3.861 -12.696 1.00 88.56 85 ILE A N 1
ATOM 629 C CA . ILE A 1 85 ? 2.716 -3.831 -12.291 1.00 88.56 85 ILE A CA 1
ATOM 630 C C . ILE A 1 85 ? 1.932 -4.948 -12.990 1.00 88.56 85 ILE A C 1
ATOM 632 O O . ILE A 1 85 ? 1.198 -5.664 -12.317 1.00 88.56 85 ILE A O 1
ATOM 636 N N . ALA A 1 86 ? 2.118 -5.133 -14.300 1.00 86.25 86 ALA A N 1
ATOM 637 C CA . ALA A 1 86 ? 1.399 -6.136 -15.089 1.00 86.25 86 ALA A CA 1
ATOM 638 C C . ALA A 1 86 ? 1.763 -7.591 -14.745 1.00 86.25 86 ALA A C 1
ATOM 640 O O . ALA A 1 86 ? 0.975 -8.490 -15.013 1.00 86.25 86 ALA A O 1
ATOM 641 N N . PHE A 1 87 ? 2.960 -7.843 -14.211 1.00 85.81 87 PHE A N 1
ATOM 642 C CA . PHE A 1 87 ? 3.370 -9.184 -13.784 1.00 85.81 87 PHE A CA 1
ATOM 643 C C . PHE A 1 87 ? 2.948 -9.500 -12.343 1.00 85.81 87 PHE A C 1
ATOM 645 O O . PHE A 1 87 ? 2.710 -10.658 -12.010 1.00 85.81 87 PHE A O 1
ATOM 652 N N . VAL A 1 88 ? 2.913 -8.485 -11.474 1.00 83.56 88 VAL A N 1
ATOM 653 C CA . VAL A 1 88 ? 2.630 -8.646 -10.038 1.00 83.56 88 VAL A CA 1
ATOM 654 C C . VAL A 1 88 ? 1.131 -8.561 -9.719 1.00 83.56 88 VAL A C 1
ATOM 656 O O . VAL A 1 88 ? 0.712 -9.118 -8.705 1.00 83.56 88 VAL A O 1
ATOM 659 N N . THR A 1 89 ? 0.342 -7.884 -10.559 1.00 82.31 89 THR A N 1
ATOM 660 C CA . THR A 1 89 ? -1.124 -7.751 -10.427 1.00 82.31 89 THR A CA 1
ATOM 661 C C . THR A 1 89 ? -1.833 -8.783 -11.288 1.00 82.31 89 THR A C 1
ATOM 663 O O . THR A 1 89 ? -2.785 -9.413 -10.778 1.00 82.31 89 THR A O 1
#